Protein AF-A0A0R0M1F8-F1 (afdb_monomer_lite)

Sequence (93 aa):
MTKSLNISATSTMPVNHGVLFQLFCKEPLTISKRSKAIIPVNLFTEFPVDYCMIIVNLKHGLINMAGVIDADYRGELNVICYNITDTEISLKK

Structure (mmCIF, N/CA/C/O backbone):
data_AF-A0A0R0M1F8-F1
#
_entry.id   AF-A0A0R0M1F8-F1
#
loop_
_atom_site.group_PDB
_atom_site.id
_atom_site.type_symbol
_atom_site.label_atom_id
_atom_site.label_alt_id
_atom_site.label_comp_id
_atom_site.label_asym_id
_atom_site.label_entity_id
_atom_site.label_seq_id
_atom_site.pdbx_PDB_ins_code
_atom_site.Cartn_x
_atom_site.Cartn_y
_atom_site.Cartn_z
_atom_site.occupancy
_atom_site.B_iso_or_equiv
_atom_site.auth_seq_id
_atom_site.auth_comp_id
_atom_site.auth_asym_id
_atom_site.auth_atom_id
_atom_site.pdbx_PDB_model_num
ATOM 1 N N . MET A 1 1 ? -2.837 12.481 -27.837 1.00 34.06 1 MET A N 1
ATOM 2 C CA . MET A 1 1 ? -2.267 13.500 -26.927 1.00 34.06 1 MET A CA 1
ATOM 3 C C . MET A 1 1 ? -2.284 12.939 -25.513 1.00 34.06 1 MET A C 1
ATOM 5 O O . MET A 1 1 ? -3.256 13.123 -24.793 1.00 34.06 1 MET A O 1
ATOM 9 N N . THR A 1 2 ? -1.250 12.191 -25.134 1.00 29.52 2 THR A N 1
ATOM 10 C CA . THR A 1 2 ? -1.127 11.639 -23.779 1.00 29.52 2 THR A CA 1
ATOM 11 C C . THR A 1 2 ? -0.551 12.738 -22.901 1.00 29.52 2 THR A C 1
ATOM 13 O O . THR A 1 2 ? 0.629 13.058 -22.993 1.00 29.52 2 THR A O 1
ATOM 16 N N . LYS A 1 3 ? -1.406 13.404 -22.125 1.00 29.16 3 LYS A N 1
ATOM 17 C CA . LYS A 1 3 ? -0.969 14.420 -21.168 1.00 29.16 3 LYS A CA 1
ATOM 18 C C . LYS A 1 3 ? -0.361 13.665 -19.983 1.00 29.16 3 LYS A C 1
ATOM 20 O O . LYS A 1 3 ? -1.085 13.242 -19.088 1.00 29.16 3 LYS A O 1
ATOM 25 N N . SER A 1 4 ? 0.946 13.418 -20.029 1.00 30.41 4 SER A N 1
ATOM 26 C CA . SER A 1 4 ? 1.712 12.891 -18.900 1.00 30.41 4 SER A CA 1
ATOM 27 C C . SER A 1 4 ? 1.592 13.885 -17.747 1.00 30.41 4 SER A C 1
ATOM 29 O O . SER A 1 4 ? 2.147 14.985 -17.791 1.00 30.41 4 SER A O 1
ATOM 31 N N . LEU A 1 5 ? 0.774 13.546 -16.754 1.00 31.17 5 LEU A N 1
ATOM 32 C CA . LEU A 1 5 ? 0.644 14.338 -15.543 1.00 31.17 5 LEU A CA 1
ATOM 33 C C . LEU A 1 5 ? 1.895 14.073 -14.697 1.00 31.17 5 LEU A C 1
ATOM 35 O O . LEU A 1 5 ? 2.080 12.972 -14.186 1.00 31.17 5 LEU A O 1
ATOM 39 N N . ASN A 1 6 ? 2.766 15.076 -14.595 1.00 38.00 6 ASN A N 1
ATOM 40 C CA . ASN A 1 6 ? 3.963 15.039 -13.760 1.00 38.00 6 ASN A CA 1
ATOM 41 C C . ASN A 1 6 ? 3.555 14.983 -12.280 1.00 38.00 6 ASN A C 1
ATOM 43 O O . ASN A 1 6 ? 3.318 16.021 -11.662 1.00 38.00 6 ASN A O 1
ATOM 47 N N . ILE A 1 7 ? 3.472 13.784 -11.705 1.00 41.44 7 ILE A N 1
ATOM 48 C CA . ILE A 1 7 ? 3.556 13.604 -10.254 1.00 41.44 7 ILE A CA 1
ATOM 49 C C . ILE A 1 7 ? 5.032 13.369 -9.948 1.00 41.44 7 ILE A C 1
ATOM 51 O O . ILE A 1 7 ? 5.622 12.383 -10.384 1.00 41.44 7 ILE A O 1
ATOM 55 N N . SER A 1 8 ? 5.642 14.331 -9.254 1.00 44.44 8 SER A N 1
ATOM 56 C CA . SER A 1 8 ? 7.033 14.274 -8.819 1.00 44.44 8 SER A CA 1
ATOM 57 C C . SER A 1 8 ? 7.191 13.153 -7.799 1.00 44.44 8 SER A C 1
ATOM 59 O O . SER A 1 8 ? 6.912 13.319 -6.612 1.00 44.44 8 SER A O 1
ATOM 61 N N . ALA A 1 9 ? 7.626 11.997 -8.272 1.00 47.25 9 ALA A N 1
ATOM 62 C CA . ALA A 1 9 ? 8.136 10.954 -7.418 1.00 47.25 9 ALA A CA 1
ATOM 63 C C . ALA A 1 9 ? 9.542 11.402 -6.976 1.00 47.25 9 ALA A C 1
ATOM 65 O O . ALA A 1 9 ? 10.517 11.268 -7.714 1.00 47.25 9 ALA A O 1
ATOM 66 N N . THR A 1 10 ? 9.639 12.059 -5.819 1.00 48.03 10 THR A N 1
ATOM 67 C CA . THR A 1 10 ? 10.925 12.559 -5.318 1.00 48.03 10 THR A CA 1
ATOM 68 C C . THR A 1 10 ? 11.732 11.383 -4.788 1.00 48.03 10 THR A C 1
ATOM 70 O O . THR A 1 10 ? 11.354 10.787 -3.781 1.00 48.03 10 THR A O 1
ATOM 73 N N . SER A 1 11 ? 12.836 11.053 -5.464 1.00 51.53 11 SER A N 1
ATOM 74 C CA . SER A 1 11 ? 13.834 10.133 -4.917 1.00 51.53 11 SER A CA 1
ATOM 75 C C . SER A 1 11 ? 14.388 10.741 -3.636 1.00 51.53 11 SER A C 1
ATOM 77 O O . SER A 1 11 ? 14.988 11.817 -3.659 1.00 51.53 11 SER A O 1
ATOM 79 N N . THR A 1 12 ? 14.136 10.091 -2.505 1.00 54.09 12 THR A N 1
ATOM 80 C CA . THR A 1 12 ? 14.566 10.598 -1.200 1.00 54.09 12 THR A CA 1
ATOM 81 C C . THR A 1 12 ? 16.022 10.257 -0.889 1.00 54.09 12 THR A C 1
ATOM 83 O O . THR A 1 12 ? 16.612 10.933 -0.054 1.00 54.09 12 THR A O 1
ATOM 86 N N . MET A 1 13 ? 16.627 9.270 -1.570 1.00 49.47 13 MET A N 1
ATOM 87 C CA . MET A 1 13 ? 18.030 8.861 -1.396 1.00 49.47 13 MET A CA 1
ATOM 88 C C . MET A 1 13 ? 18.551 8.128 -2.651 1.00 49.47 13 MET A C 1
ATOM 90 O O . MET A 1 13 ? 17.896 7.182 -3.096 1.00 49.47 13 MET A O 1
ATOM 94 N N . PRO A 1 14 ? 19.745 8.447 -3.190 1.00 46.50 14 PRO A N 1
ATOM 95 C CA . PRO A 1 14 ? 20.450 7.535 -4.082 1.00 46.50 14 PRO A CA 1
ATOM 96 C C . PRO A 1 14 ? 21.057 6.417 -3.225 1.00 46.50 14 PRO A C 1
ATOM 98 O O . PRO A 1 14 ? 22.154 6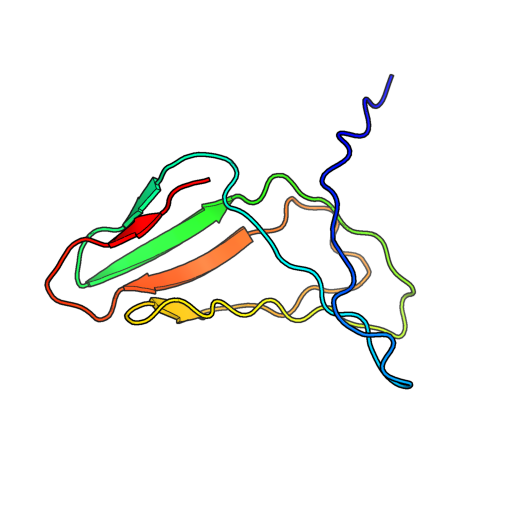.554 -2.688 1.00 46.50 14 PRO A O 1
ATOM 101 N N . VAL A 1 15 ? 20.328 5.319 -3.035 1.00 52.16 15 VAL A N 1
ATOM 102 C CA . VAL A 1 15 ? 20.916 4.091 -2.485 1.00 52.16 15 VAL A CA 1
ATOM 103 C C . VAL A 1 15 ? 21.384 3.222 -3.648 1.00 52.16 15 VAL A C 1
ATOM 105 O O . VAL A 1 15 ? 20.686 3.096 -4.648 1.00 52.16 15 VAL A O 1
ATOM 108 N N . ASN A 1 16 ? 22.558 2.600 -3.518 1.00 50.53 16 ASN A N 1
ATOM 109 C CA . ASN A 1 16 ? 23.211 1.809 -4.576 1.00 50.53 16 ASN A CA 1
ATOM 110 C C . ASN A 1 16 ? 22.374 0.628 -5.130 1.00 50.53 16 ASN A C 1
ATOM 112 O O . ASN A 1 16 ? 22.819 -0.041 -6.054 1.00 50.53 16 ASN A O 1
ATOM 116 N N . HIS A 1 17 ? 21.185 0.350 -4.578 1.00 59.56 17 HIS A N 1
ATOM 117 C CA . HIS A 1 17 ? 20.403 -0.860 -4.854 1.00 59.56 17 HIS A CA 1
ATOM 118 C C . HIS A 1 17 ? 18.880 -0.631 -4.977 1.00 59.56 17 HIS A C 1
ATOM 120 O O . HIS A 1 17 ? 18.125 -1.600 -4.979 1.00 59.56 17 HIS A O 1
ATOM 126 N N . GLY A 1 18 ? 18.395 0.616 -5.066 1.00 65.69 18 GLY A N 1
ATOM 127 C CA . GLY A 1 18 ? 16.958 0.883 -5.216 1.00 65.69 18 GLY A CA 1
ATOM 128 C C . GLY A 1 18 ? 16.587 2.365 -5.237 1.00 65.69 18 GLY A C 1
ATOM 129 O O . GLY A 1 18 ? 17.383 3.228 -4.879 1.00 65.69 18 GLY A O 1
ATOM 130 N N . VAL A 1 19 ? 15.355 2.662 -5.648 1.00 76.69 19 VAL A N 1
ATOM 131 C CA . VAL A 1 19 ? 14.782 4.014 -5.607 1.00 76.69 19 VAL A CA 1
ATOM 132 C C . VAL A 1 19 ? 13.492 3.958 -4.805 1.00 76.69 19 VAL A C 1
ATOM 134 O O . VAL A 1 19 ? 12.660 3.080 -5.028 1.00 76.69 19 VAL A O 1
ATOM 137 N N . LEU A 1 20 ? 13.329 4.887 -3.863 1.00 80.69 20 LEU A N 1
ATOM 138 C CA . LEU A 1 20 ? 12.075 5.056 -3.139 1.00 80.69 20 LEU A CA 1
ATOM 139 C C . LEU A 1 20 ? 11.310 6.244 -3.701 1.00 80.69 20 LEU A C 1
ATOM 141 O O . LEU A 1 20 ? 11.867 7.322 -3.904 1.00 80.69 20 LEU A O 1
ATOM 145 N N . PHE A 1 21 ? 10.013 6.040 -3.884 1.00 84.25 21 PHE A N 1
ATOM 146 C CA . PHE A 1 21 ? 9.086 7.063 -4.327 1.00 84.25 21 PHE A CA 1
ATOM 147 C C . PHE A 1 21 ? 8.015 7.267 -3.268 1.00 84.25 21 PHE A C 1
ATOM 149 O O . PHE A 1 21 ? 7.406 6.310 -2.789 1.00 84.25 21 PHE A O 1
ATOM 156 N N . GLN A 1 22 ? 7.764 8.524 -2.914 1.00 85.75 22 GLN A N 1
ATOM 157 C CA . GLN A 1 22 ? 6.622 8.862 -2.082 1.00 85.75 22 GLN A CA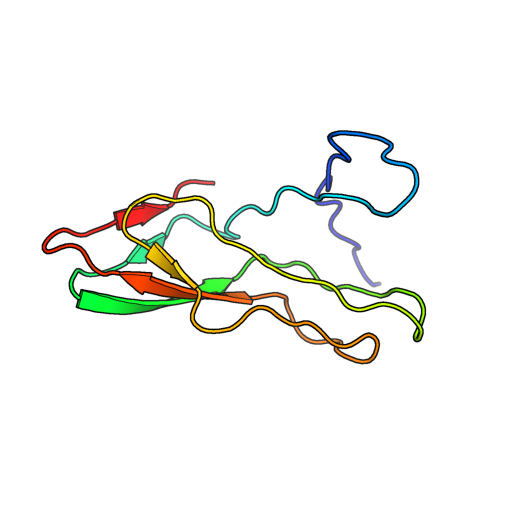 1
ATOM 158 C C . GLN A 1 22 ? 5.368 8.952 -2.953 1.00 85.75 22 GLN A C 1
ATOM 160 O O . GLN A 1 22 ? 5.334 9.692 -3.936 1.00 85.75 22 GLN A O 1
ATOM 165 N N . LEU A 1 23 ? 4.342 8.191 -2.581 1.00 86.62 23 LEU A N 1
ATOM 166 C CA . LEU A 1 23 ? 3.049 8.181 -3.253 1.00 86.62 23 LEU A CA 1
ATOM 167 C C . LEU A 1 23 ? 2.033 8.994 -2.448 1.00 86.62 23 LEU A C 1
ATOM 169 O O . LEU A 1 23 ? 2.033 8.964 -1.217 1.00 86.62 23 LEU A O 1
ATOM 173 N N . PHE A 1 24 ? 1.152 9.692 -3.158 1.00 86.12 24 PHE A N 1
ATOM 174 C CA . PHE A 1 24 ? 0.091 10.517 -2.582 1.00 86.12 24 PHE A CA 1
ATOM 175 C C . PHE A 1 24 ? -1.264 10.022 -3.076 1.00 86.12 24 PHE A C 1
ATOM 177 O O . PHE A 1 24 ? -1.385 9.575 -4.215 1.00 86.12 24 PHE A O 1
ATOM 184 N N . CYS A 1 25 ? -2.296 10.100 -2.236 1.00 87.94 25 CYS A N 1
ATOM 185 C CA . CYS A 1 25 ? -3.643 9.763 -2.682 1.00 87.94 25 CYS A CA 1
ATOM 186 C C . CYS A 1 25 ? -4.112 10.773 -3.739 1.00 87.94 25 CYS A C 1
ATOM 188 O O . CYS A 1 25 ? -3.861 11.977 -3.629 1.00 87.94 25 CYS A O 1
ATOM 190 N N . LYS A 1 26 ? -4.810 10.280 -4.765 1.00 88.38 26 LYS A N 1
ATOM 191 C CA . LYS A 1 26 ? -5.351 11.106 -5.854 1.00 88.38 26 LYS A CA 1
ATOM 192 C C . LYS A 1 26 ? -6.225 12.246 -5.325 1.00 88.38 26 LYS A C 1
ATOM 194 O O . LYS A 1 26 ? -6.121 13.388 -5.776 1.00 88.38 26 LYS A O 1
ATOM 199 N N . GLU A 1 27 ? -7.066 11.916 -4.354 1.00 86.50 27 GLU A N 1
ATOM 200 C CA . GLU A 1 27 ? -8.023 12.807 -3.713 1.00 86.50 27 GLU A CA 1
ATOM 201 C C . GLU A 1 27 ? -8.166 12.464 -2.222 1.00 86.50 27 GLU A C 1
ATOM 203 O O . GLU A 1 27 ? -7.779 11.364 -1.809 1.00 86.50 27 GLU A O 1
ATOM 208 N N . PRO A 1 28 ? -8.667 13.397 -1.389 1.00 90.12 28 PRO A N 1
ATOM 209 C CA . PRO A 1 28 ? -8.973 13.102 0.004 1.00 90.12 28 PRO A CA 1
ATOM 210 C C . PRO A 1 28 ? -9.943 11.921 0.116 1.00 90.12 28 PRO A C 1
ATOM 212 O O . PRO A 1 28 ? -10.956 11.878 -0.576 1.00 90.12 28 PRO A O 1
ATOM 215 N N . LEU A 1 29 ? -9.646 10.984 1.013 1.00 92.06 29 LEU A N 1
ATOM 216 C CA . LEU A 1 29 ? -10.430 9.763 1.198 1.00 92.06 29 LEU A CA 1
ATOM 217 C C . LEU A 1 29 ? -10.562 9.452 2.686 1.00 92.06 29 LEU A C 1
ATOM 219 O O . LEU A 1 29 ? -9.573 9.501 3.415 1.00 92.06 29 LEU A O 1
ATOM 223 N N . THR A 1 30 ? -11.756 9.074 3.133 1.00 95.25 30 THR A N 1
ATOM 224 C CA . THR A 1 30 ? -11.970 8.553 4.488 1.00 95.25 30 THR A CA 1
ATOM 225 C C . THR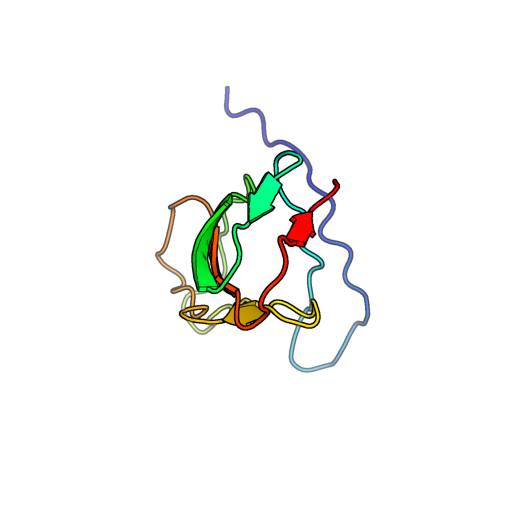 A 1 30 ? -12.184 7.049 4.424 1.00 95.25 30 THR A C 1
ATOM 227 O O . THR A 1 30 ? -13.046 6.566 3.696 1.00 95.25 30 THR A O 1
ATOM 230 N N . ILE A 1 31 ? -11.389 6.312 5.194 1.00 96.25 31 ILE A N 1
ATOM 231 C CA . ILE A 1 31 ? -11.467 4.859 5.313 1.00 96.25 31 ILE A CA 1
ATOM 232 C C . ILE A 1 31 ? -12.212 4.529 6.602 1.00 96.25 31 ILE A C 1
ATOM 234 O O . ILE A 1 31 ? -11.747 4.865 7.697 1.00 96.25 31 ILE A O 1
ATOM 238 N N . SER A 1 32 ? -13.349 3.848 6.484 1.00 97.88 32 SER A N 1
ATOM 239 C CA . SER A 1 32 ? -14.146 3.435 7.638 1.00 97.88 32 SER A CA 1
ATOM 240 C C . SER A 1 32 ? -13.367 2.490 8.558 1.00 97.88 32 SER A C 1
ATOM 242 O O . SER A 1 32 ? -12.474 1.753 8.124 1.00 97.88 32 SER A O 1
ATOM 244 N N . LYS A 1 33 ? -13.710 2.491 9.847 1.00 97.69 33 LYS A N 1
ATOM 245 C CA . LYS A 1 33 ? -13.154 1.546 10.827 1.00 97.69 33 LYS A CA 1
ATOM 246 C C . LYS A 1 33 ? -13.368 0.094 10.394 1.00 97.69 33 LYS A C 1
ATOM 248 O O . LYS A 1 33 ? -14.405 -0.216 9.808 1.00 97.69 33 LYS A O 1
ATOM 253 N N . ARG A 1 34 ? -12.418 -0.793 10.707 1.00 97.31 34 ARG A N 1
ATOM 254 C CA . ARG A 1 34 ? -12.524 -2.245 10.440 1.00 97.31 34 ARG A CA 1
ATOM 255 C C . ARG A 1 34 ? -12.921 -2.589 8.992 1.00 97.31 34 ARG A C 1
ATOM 257 O O . ARG A 1 34 ? -13.714 -3.498 8.762 1.00 97.31 34 ARG A O 1
ATOM 264 N N . SER A 1 35 ? -12.408 -1.849 8.008 1.00 97.69 35 SER A N 1
ATOM 265 C CA . SER A 1 35 ? -12.806 -1.999 6.602 1.00 97.69 35 SER A CA 1
ATOM 266 C C . SER A 1 35 ? -11.614 -2.062 5.648 1.00 97.69 35 SER A C 1
ATOM 268 O O . SER A 1 35 ? -10.514 -1.607 5.967 1.00 97.69 35 SER A O 1
ATOM 270 N N . LYS A 1 36 ? -11.840 -2.652 4.469 1.00 97.06 36 LYS A N 1
ATOM 271 C CA . LYS A 1 36 ? -10.883 -2.647 3.356 1.00 97.06 36 LYS A CA 1
ATOM 272 C C . LYS A 1 36 ? -11.071 -1.376 2.535 1.00 97.06 36 LYS A C 1
ATOM 274 O O . LYS A 1 36 ? -12.204 -0.965 2.298 1.00 97.06 36 LYS A O 1
ATOM 279 N N . ALA A 1 37 ? -9.974 -0.820 2.045 1.00 94.75 37 ALA A N 1
ATOM 280 C CA . ALA A 1 37 ? -9.981 0.291 1.109 1.00 94.75 37 ALA A CA 1
ATOM 281 C C . ALA A 1 37 ? -8.972 0.061 -0.016 1.00 94.75 37 ALA A C 1
ATOM 283 O O . ALA A 1 37 ? -7.910 -0.533 0.184 1.00 94.75 37 ALA A O 1
ATOM 284 N N . ILE A 1 38 ? -9.326 0.570 -1.192 1.00 94.62 38 ILE A N 1
ATOM 285 C CA . ILE A 1 38 ? -8.446 0.691 -2.349 1.00 94.62 38 ILE A CA 1
ATOM 286 C C . ILE A 1 38 ? -8.222 2.187 -2.537 1.00 94.62 38 ILE A C 1
ATOM 288 O O . ILE A 1 38 ? -9.177 2.931 -2.754 1.00 94.62 38 ILE A O 1
ATOM 292 N N . ILE A 1 39 ? -6.979 2.629 -2.380 1.00 93.31 39 ILE A N 1
ATOM 293 C CA . ILE A 1 39 ? -6.611 4.041 -2.459 1.00 93.31 39 ILE A CA 1
ATOM 294 C C . ILE A 1 39 ? -5.990 4.292 -3.841 1.00 93.31 39 ILE A C 1
ATOM 296 O O . ILE A 1 39 ? -4.870 3.821 -4.076 1.00 93.31 39 ILE A O 1
ATOM 300 N N . PRO A 1 40 ? -6.670 5.030 -4.738 1.00 91.94 40 PRO A N 1
ATOM 301 C CA . PRO A 1 40 ? -6.124 5.372 -6.045 1.00 91.94 40 PRO A CA 1
ATOM 302 C C . PRO A 1 40 ? -5.022 6.430 -5.927 1.00 91.94 40 PRO A C 1
ATOM 304 O O . PRO A 1 40 ? -5.146 7.408 -5.177 1.00 91.94 40 PRO A O 1
ATOM 307 N N . VAL A 1 41 ? -3.940 6.241 -6.685 1.00 91.19 41 VAL A N 1
ATOM 308 C CA . VAL A 1 41 ? -2.753 7.121 -6.689 1.00 91.19 41 VAL A CA 1
ATOM 309 C C . VAL A 1 41 ? -2.675 7.958 -7.974 1.00 91.19 41 VAL A C 1
ATOM 311 O O . VAL A 1 41 ? -1.967 8.962 -8.020 1.00 91.19 41 VAL A O 1
ATOM 314 N N . ASN A 1 42 ? -3.427 7.594 -9.020 1.00 90.62 42 ASN A N 1
ATOM 315 C CA . ASN A 1 42 ? -3.371 8.198 -10.354 1.00 90.62 42 ASN A CA 1
ATOM 316 C C . ASN A 1 42 ? -1.958 8.186 -10.966 1.00 90.62 42 ASN A C 1
ATOM 318 O O . ASN A 1 42 ? -1.553 9.135 -11.641 1.00 90.62 42 ASN A O 1
ATOM 322 N N . LEU A 1 43 ? -1.211 7.109 -10.704 1.00 90.94 43 LEU A N 1
ATOM 323 C CA . LEU A 1 43 ? 0.128 6.865 -11.230 1.00 90.94 43 LEU A CA 1
ATOM 324 C C . LEU A 1 43 ? 0.135 5.554 -12.016 1.00 90.94 43 LEU A C 1
ATOM 326 O O . LEU A 1 43 ? -0.447 4.564 -11.583 1.00 90.94 43 LEU A O 1
ATOM 330 N N . PHE A 1 44 ? 0.822 5.563 -13.151 1.00 93.12 44 PHE A N 1
ATOM 331 C CA . PHE A 1 44 ? 1.076 4.400 -13.993 1.00 93.12 44 PHE A CA 1
ATOM 332 C C . PHE A 1 44 ? 2.586 4.237 -14.097 1.00 93.12 44 PHE A C 1
ATOM 334 O O . PHE A 1 44 ? 3.308 5.237 -14.129 1.00 93.12 44 PHE A O 1
ATOM 341 N N . THR A 1 45 ? 3.063 3.000 -14.135 1.00 91.12 45 THR A N 1
ATOM 342 C CA . THR A 1 45 ? 4.496 2.709 -14.086 1.00 91.12 45 THR A CA 1
ATOM 343 C C . THR A 1 45 ? 4.949 1.864 -15.256 1.00 91.12 45 THR A C 1
ATOM 345 O O . THR A 1 45 ? 4.234 0.986 -15.731 1.00 91.12 45 THR A O 1
ATOM 348 N N . GLU A 1 46 ? 6.181 2.118 -15.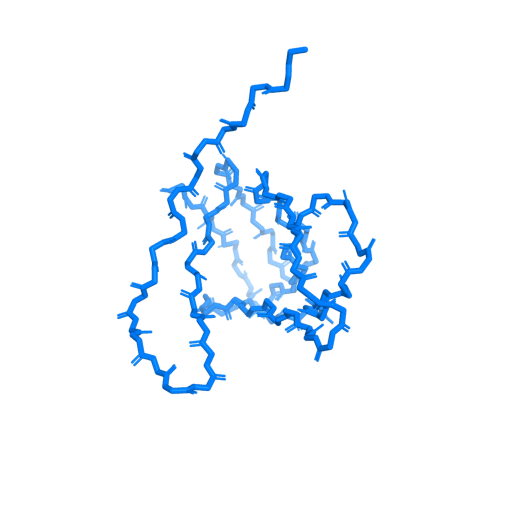669 1.00 92.94 46 GLU A N 1
ATOM 349 C CA . GLU A 1 46 ? 6.945 1.298 -16.591 1.00 92.94 46 GLU A CA 1
ATOM 350 C C . GLU A 1 46 ? 8.378 1.242 -16.059 1.00 92.94 46 GLU A C 1
ATOM 352 O O . GLU A 1 46 ? 8.951 2.270 -15.694 1.00 92.94 46 GLU A O 1
ATOM 357 N N . PHE A 1 47 ? 8.928 0.037 -15.948 1.00 89.38 47 PHE A N 1
ATOM 358 C CA . PHE A 1 47 ? 10.275 -0.217 -15.443 1.00 89.38 47 PHE A CA 1
ATOM 359 C C . PHE A 1 47 ? 10.827 -1.511 -16.069 1.00 89.38 47 PHE A C 1
ATOM 361 O O . PHE A 1 47 ? 10.050 -2.266 -16.662 1.00 89.38 47 PHE A O 1
ATOM 368 N N . PRO A 1 48 ? 12.152 -1.763 -16.011 1.00 91.56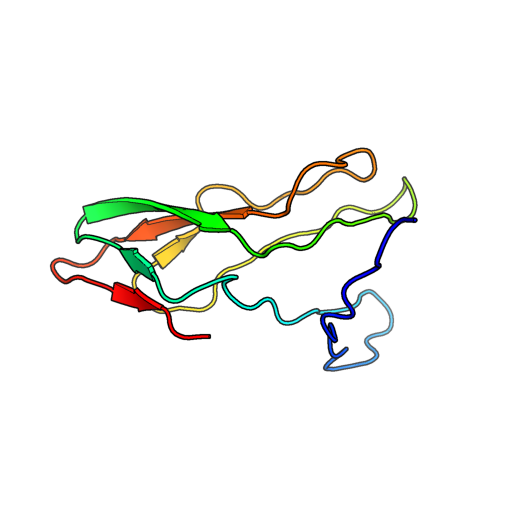 48 PRO A N 1
ATOM 369 C CA . PRO A 1 48 ? 12.741 -2.926 -16.671 1.00 91.56 48 PRO A CA 1
ATOM 370 C C . PRO A 1 48 ? 12.208 -4.245 -16.097 1.00 91.56 48 PRO A C 1
ATOM 372 O O . PRO A 1 48 ? 11.933 -4.340 -14.902 1.00 91.56 48 PRO A O 1
ATOM 375 N N . VAL A 1 49 ? 12.105 -5.266 -16.951 1.00 93.31 49 VAL A N 1
ATOM 376 C CA . VAL A 1 49 ? 11.460 -6.558 -16.641 1.00 93.31 49 VAL A CA 1
ATOM 377 C C . VAL A 1 49 ? 12.129 -7.362 -15.525 1.00 93.31 49 VAL A C 1
ATOM 379 O O . VAL A 1 49 ? 11.484 -8.210 -14.921 1.00 93.31 49 VAL A O 1
ATOM 382 N N . ASP A 1 50 ? 13.390 -7.062 -15.215 1.00 92.44 50 ASP A N 1
ATOM 383 C CA . ASP A 1 50 ? 14.161 -7.743 -14.169 1.00 92.44 50 ASP A CA 1
ATOM 384 C C . ASP A 1 50 ? 13.897 -7.186 -12.757 1.00 92.44 50 ASP A C 1
ATOM 386 O O . ASP A 1 50 ? 14.513 -7.624 -11.784 1.00 92.44 50 ASP A O 1
ATOM 390 N N . TYR A 1 51 ? 12.996 -6.207 -12.627 1.00 90.00 51 TYR A N 1
ATOM 391 C CA . TYR A 1 51 ? 12.639 -5.587 -11.353 1.00 90.00 51 TYR A CA 1
ATOM 392 C C . TYR A 1 51 ? 11.171 -5.832 -11.005 1.00 90.00 51 TYR A C 1
ATOM 394 O O . TYR A 1 51 ? 10.343 -6.129 -11.860 1.00 90.00 51 TYR A O 1
ATOM 402 N N . CYS A 1 52 ? 10.843 -5.654 -9.727 1.00 90.75 52 CYS A N 1
ATOM 403 C CA . CYS A 1 52 ? 9.476 -5.481 -9.248 1.00 90.75 52 CYS A CA 1
ATOM 404 C C . CYS A 1 52 ? 9.409 -4.209 -8.403 1.00 90.75 52 CYS A C 1
ATOM 406 O O . CYS A 1 52 ? 10.409 -3.789 -7.810 1.00 90.75 52 CYS A O 1
ATOM 408 N N . MET A 1 53 ? 8.231 -3.596 -8.335 1.00 92.06 53 MET A N 1
ATOM 409 C CA . MET A 1 53 ? 7.985 -2.523 -7.376 1.00 92.06 53 MET A CA 1
ATOM 410 C C . MET A 1 53 ? 7.200 -3.063 -6.187 1.00 92.06 53 MET A C 1
ATOM 412 O O . MET A 1 53 ? 6.311 -3.899 -6.337 1.00 92.06 53 MET A O 1
ATOM 416 N N . ILE A 1 54 ? 7.516 -2.547 -5.001 1.00 92.62 54 ILE A N 1
ATOM 417 C CA . ILE A 1 54 ? 6.791 -2.856 -3.772 1.00 92.62 54 ILE A CA 1
ATOM 418 C C . ILE A 1 54 ? 6.188 -1.563 -3.228 1.00 92.62 54 ILE A C 1
ATOM 420 O O . ILE A 1 54 ? 6.901 -0.604 -2.932 1.00 92.62 54 ILE A O 1
ATOM 424 N N . ILE A 1 55 ? 4.868 -1.546 -3.080 1.00 92.00 55 ILE A N 1
ATOM 425 C CA . ILE A 1 55 ? 4.112 -0.464 -2.458 1.00 92.00 55 ILE A CA 1
ATOM 426 C C . ILE A 1 55 ? 3.905 -0.790 -0.981 1.00 92.00 55 ILE A C 1
ATOM 428 O O . ILE A 1 55 ? 3.373 -1.842 -0.624 1.00 92.00 55 ILE A O 1
ATOM 432 N N . VAL A 1 56 ? 4.273 0.158 -0.120 1.00 90.25 56 VAL A N 1
ATOM 433 C CA . VAL A 1 56 ? 4.036 0.083 1.322 1.00 90.25 56 VAL A CA 1
ATOM 434 C C . VAL A 1 56 ? 3.331 1.343 1.812 1.00 90.25 56 VAL A C 1
ATOM 436 O O . VAL A 1 56 ? 3.764 2.460 1.541 1.00 90.25 56 VAL A O 1
ATOM 439 N N . ASN A 1 57 ? 2.240 1.183 2.562 1.00 89.81 57 ASN A N 1
ATOM 440 C CA . ASN A 1 57 ? 1.711 2.263 3.388 1.00 89.81 57 ASN A CA 1
ATOM 441 C C . ASN A 1 57 ? 2.536 2.402 4.684 1.00 89.81 57 ASN A C 1
ATOM 443 O O . ASN A 1 57 ? 2.945 1.400 5.269 1.00 89.81 57 ASN A O 1
ATOM 447 N N . LEU A 1 58 ? 2.736 3.642 5.139 1.00 86.56 58 LEU A N 1
ATOM 448 C CA . LEU A 1 58 ? 3.412 3.973 6.403 1.00 86.56 58 LEU A CA 1
ATOM 449 C C . LEU A 1 58 ? 2.448 4.564 7.445 1.00 86.56 58 LEU A C 1
ATOM 451 O O . LEU A 1 58 ? 2.877 5.122 8.456 1.00 86.56 58 LEU A O 1
ATOM 455 N N . LYS A 1 59 ? 1.136 4.513 7.190 1.00 88.94 59 LYS A N 1
ATOM 456 C CA . LYS A 1 59 ? 0.150 5.185 8.034 1.00 88.94 59 LYS A CA 1
ATOM 457 C C . LYS A 1 59 ? -0.299 4.252 9.151 1.00 88.94 59 LYS A C 1
ATOM 459 O O . LYS A 1 59 ? -0.866 3.193 8.901 1.00 88.94 59 LYS A O 1
ATOM 464 N N . HIS A 1 60 ? -0.094 4.682 10.395 1.00 93.00 60 HIS A N 1
ATOM 465 C CA . HIS A 1 60 ? -0.542 3.927 11.562 1.00 93.00 60 HIS A CA 1
ATOM 466 C C . HIS A 1 60 ? -2.034 3.579 11.448 1.00 93.00 60 HIS A C 1
ATOM 468 O O . HIS A 1 60 ? -2.869 4.443 11.179 1.00 93.00 60 HIS A O 1
ATOM 474 N N . GLY A 1 61 ? -2.369 2.316 11.714 1.00 94.00 61 GLY A N 1
ATOM 475 C CA . GLY A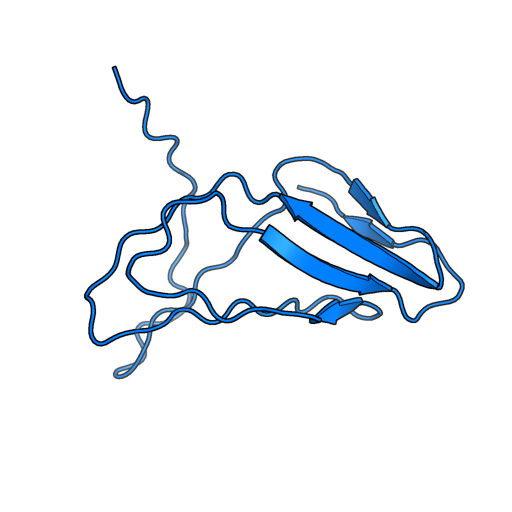 1 61 ? -3.745 1.817 11.697 1.00 94.00 61 GLY A CA 1
ATOM 476 C C . GLY A 1 61 ? -4.184 1.230 10.356 1.00 94.00 61 GLY A C 1
ATOM 477 O O . GLY A 1 61 ? -5.249 0.621 10.301 1.00 94.00 61 GLY A O 1
ATOM 478 N N . LEU A 1 62 ? -3.367 1.345 9.305 1.00 96.00 62 LEU A N 1
ATOM 479 C CA . LEU A 1 62 ? -3.592 0.682 8.023 1.00 96.00 62 LEU A CA 1
ATOM 480 C C . LEU A 1 62 ? -2.587 -0.458 7.821 1.00 96.00 62 LEU A C 1
ATOM 482 O O . LEU A 1 62 ? -1.378 -0.269 7.927 1.00 96.00 62 LEU A O 1
ATOM 486 N N . ILE A 1 63 ? -3.080 -1.642 7.468 1.00 96.12 63 ILE A N 1
ATOM 487 C CA . ILE A 1 63 ? -2.246 -2.792 7.091 1.00 96.12 63 ILE A CA 1
ATOM 488 C C . ILE A 1 63 ? -2.333 -2.991 5.580 1.00 96.12 63 ILE A C 1
ATOM 490 O O . ILE A 1 63 ? -3.434 -3.040 5.036 1.00 96.12 63 ILE A O 1
ATOM 494 N N . ASN A 1 64 ? -1.187 -3.119 4.902 1.00 94.69 64 ASN A N 1
ATOM 495 C CA . ASN A 1 64 ? -1.153 -3.458 3.476 1.00 94.69 64 ASN A CA 1
ATOM 496 C C . ASN A 1 64 ? -1.698 -4.871 3.264 1.00 94.69 64 ASN A C 1
ATOM 498 O O . ASN A 1 64 ? -1.274 -5.808 3.936 1.00 94.69 64 ASN A O 1
ATOM 502 N N . MET A 1 65 ? -2.614 -5.022 2.314 1.00 94.50 65 MET A N 1
ATOM 503 C CA . MET A 1 65 ? -3.130 -6.330 1.909 1.00 94.50 65 MET A CA 1
ATOM 504 C C . MET A 1 65 ? -2.388 -6.892 0.697 1.00 94.50 65 MET A C 1
ATOM 506 O O . MET A 1 65 ? -2.184 -8.096 0.607 1.00 94.50 65 MET A O 1
ATOM 510 N N . ALA A 1 66 ? -2.004 -6.018 -0.232 1.00 92.31 66 ALA A N 1
ATOM 511 C CA . ALA A 1 66 ? -1.243 -6.341 -1.431 1.00 92.31 66 ALA A CA 1
ATOM 512 C C . ALA A 1 66 ? -0.349 -5.149 -1.791 1.00 92.31 66 ALA A C 1
ATOM 514 O O . ALA A 1 66 ? -0.666 -4.011 -1.434 1.00 92.31 66 ALA A O 1
ATOM 515 N N . GLY A 1 67 ? 0.759 -5.408 -2.487 1.00 92.50 67 GLY A N 1
ATOM 516 C CA . GLY A 1 67 ? 1.699 -4.344 -2.842 1.00 92.50 67 GLY A CA 1
ATOM 517 C C . GLY A 1 67 ? 2.811 -4.715 -3.817 1.00 92.50 67 GLY A C 1
ATOM 518 O O . GLY A 1 67 ? 3.665 -3.872 -4.046 1.00 92.50 67 GLY A O 1
ATOM 519 N N . VAL A 1 68 ? 2.836 -5.924 -4.383 1.00 95.00 68 VAL A N 1
ATOM 520 C CA . VAL A 1 68 ? 3.808 -6.281 -5.429 1.00 95.00 68 VAL A CA 1
ATOM 521 C C . VAL A 1 68 ? 3.237 -5.860 -6.778 1.00 95.00 68 VAL A C 1
ATOM 523 O O . VAL A 1 68 ? 2.084 -6.173 -7.072 1.00 95.00 68 VAL A O 1
ATOM 526 N N . ILE A 1 69 ? 4.026 -5.128 -7.560 1.00 95.00 69 ILE A N 1
ATOM 527 C CA . ILE A 1 69 ? 3.675 -4.672 -8.904 1.00 95.00 69 ILE A CA 1
ATOM 528 C C . ILE A 1 69 ? 4.655 -5.300 -9.891 1.00 95.00 69 ILE A C 1
ATOM 530 O O . ILE A 1 69 ? 5.870 -5.107 -9.773 1.00 95.00 69 ILE A O 1
ATOM 534 N N . ASP A 1 70 ? 4.106 -6.023 -10.862 1.00 94.38 70 ASP A N 1
ATOM 535 C CA . ASP A 1 70 ? 4.859 -6.667 -11.935 1.00 94.38 70 ASP A CA 1
ATOM 536 C C . ASP A 1 70 ? 5.288 -5.654 -13.006 1.00 94.38 70 ASP A C 1
ATOM 538 O O . ASP A 1 70 ? 4.625 -4.637 -13.234 1.00 94.38 70 ASP A O 1
ATOM 542 N N . ALA A 1 71 ? 6.401 -5.928 -13.689 1.00 94.25 71 ALA A N 1
ATOM 543 C CA . ALA A 1 71 ? 6.965 -5.032 -14.703 1.00 94.25 71 ALA A CA 1
ATOM 544 C C . ALA A 1 71 ? 6.081 -4.849 -15.946 1.00 94.25 71 ALA A C 1
ATOM 546 O O . ALA A 1 71 ? 6.226 -3.859 -16.671 1.00 94.25 71 ALA A O 1
ATOM 547 N N . ASP A 1 72 ? 5.151 -5.767 -16.201 1.00 93.88 72 ASP A N 1
ATOM 548 C CA . ASP A 1 72 ? 4.164 -5.701 -17.281 1.00 93.88 72 ASP A CA 1
ATOM 549 C C . ASP A 1 72 ? 2.801 -5.147 -16.823 1.00 93.88 72 ASP A C 1
ATOM 551 O O . ASP A 1 72 ? 1.912 -4.929 -17.651 1.00 93.88 72 ASP A O 1
ATOM 555 N N . TYR A 1 73 ? 2.639 -4.812 -15.537 1.00 94.88 73 TYR A N 1
ATOM 556 C CA . TYR A 1 73 ? 1.439 -4.141 -15.055 1.00 94.88 73 TYR A CA 1
ATOM 557 C C . TYR A 1 73 ? 1.340 -2.733 -15.661 1.00 94.88 73 TYR A C 1
ATOM 559 O O . TYR A 1 73 ? 2.252 -1.911 -15.550 1.00 94.88 73 TYR A O 1
ATOM 567 N N . ARG A 1 74 ? 0.220 -2.443 -16.332 1.00 94.44 74 ARG A N 1
ATOM 568 C CA . ARG A 1 74 ? -0.074 -1.132 -16.956 1.00 94.44 74 ARG A CA 1
ATOM 569 C C . ARG A 1 74 ? -1.343 -0.474 -16.414 1.00 94.44 74 ARG A C 1
ATOM 571 O O . ARG A 1 74 ? -1.816 0.513 -16.972 1.00 94.44 74 ARG A O 1
ATOM 578 N N . GLY A 1 75 ? -1.905 -1.027 -15.341 1.00 94.06 75 GLY A N 1
ATOM 579 C CA . GLY A 1 75 ? -3.022 -0.417 -14.629 1.00 94.06 75 GLY A CA 1
ATOM 580 C C . GLY A 1 75 ? -2.586 0.764 -13.761 1.00 94.06 75 GLY A C 1
ATOM 581 O O . GLY A 1 75 ? -1.398 1.026 -13.571 1.00 94.06 75 GLY A O 1
ATOM 582 N N . GLU A 1 76 ? -3.570 1.476 -13.217 1.00 93.44 76 GLU A N 1
ATOM 583 C CA . GLU A 1 76 ? -3.326 2.500 -12.201 1.00 93.44 76 GLU A CA 1
ATOM 584 C C . GLU A 1 76 ? -2.805 1.838 -10.918 1.00 93.44 76 GLU A C 1
ATOM 586 O O . GLU A 1 76 ? -3.374 0.853 -10.438 1.00 93.44 76 GLU A O 1
ATOM 591 N N . LEU A 1 77 ? -1.744 2.392 -10.330 1.00 93.69 77 LEU A N 1
ATOM 592 C CA . LEU A 1 77 ? -1.268 1.961 -9.024 1.00 93.69 77 LEU A CA 1
ATOM 593 C C . LEU A 1 77 ? -2.309 2.260 -7.947 1.00 93.69 77 LEU A C 1
ATOM 595 O O . LEU A 1 77 ? -2.808 3.380 -7.814 1.00 93.69 77 LEU A O 1
ATOM 599 N N . ASN A 1 78 ? -2.575 1.248 -7.130 1.00 93.06 78 ASN A N 1
ATOM 600 C CA . ASN A 1 78 ? -3.516 1.319 -6.029 1.00 93.06 78 ASN A CA 1
ATOM 601 C C . ASN A 1 78 ? -2.859 0.803 -4.749 1.00 93.06 78 ASN A C 1
ATOM 603 O O . ASN A 1 78 ? -2.202 -0.239 -4.758 1.00 93.06 78 ASN A O 1
ATOM 607 N N . VAL A 1 79 ? -3.075 1.501 -3.634 1.00 94.19 79 VAL A N 1
ATOM 608 C CA . VAL A 1 79 ? -2.693 0.996 -2.309 1.00 94.19 79 VAL A CA 1
ATOM 609 C C . VAL A 1 79 ? -3.889 0.256 -1.729 1.00 94.19 79 VAL A C 1
ATOM 611 O O . VAL A 1 79 ? -4.926 0.861 -1.458 1.00 94.19 79 VAL A O 1
ATOM 614 N N . ILE A 1 80 ? -3.757 -1.056 -1.547 1.00 95.00 80 ILE A N 1
ATOM 615 C CA . ILE A 1 80 ? -4.818 -1.889 -0.979 1.00 95.00 80 ILE A CA 1
ATOM 616 C C . ILE A 1 80 ? -4.507 -2.111 0.494 1.00 95.00 80 ILE A C 1
ATOM 618 O O . ILE A 1 80 ? -3.505 -2.742 0.841 1.00 95.00 80 ILE A O 1
ATOM 622 N N . CYS A 1 81 ? -5.372 -1.607 1.368 1.00 96.12 81 CYS A N 1
ATOM 623 C CA . CYS A 1 81 ? -5.151 -1.668 2.806 1.00 96.12 81 CYS A CA 1
ATOM 624 C C . CYS A 1 81 ? -6.413 -2.020 3.592 1.00 96.12 81 CYS A C 1
ATOM 626 O O . CYS A 1 81 ? -7.537 -1.838 3.126 1.00 96.12 81 CYS A O 1
ATOM 628 N N . TYR A 1 82 ? -6.211 -2.478 4.823 1.00 97.25 82 TYR A N 1
ATOM 629 C CA . TYR A 1 82 ? -7.264 -2.698 5.804 1.00 97.25 82 TYR A CA 1
ATOM 630 C C . TYR A 1 82 ? -7.062 -1.790 7.015 1.00 97.25 82 TYR A C 1
ATOM 632 O O . TYR A 1 82 ? -5.968 -1.742 7.581 1.00 97.25 82 TYR A O 1
ATOM 640 N N . ASN A 1 83 ? -8.121 -1.094 7.424 1.00 97.69 83 ASN A N 1
ATOM 641 C CA . ASN A 1 83 ? -8.131 -0.306 8.646 1.00 97.69 83 ASN A CA 1
ATOM 642 C C . ASN A 1 83 ? -8.371 -1.209 9.859 1.00 97.69 83 ASN A C 1
ATOM 644 O O . ASN A 1 83 ? -9.463 -1.747 10.040 1.00 97.69 83 ASN A O 1
ATOM 648 N N . ILE A 1 84 ? -7.353 -1.357 10.703 1.00 97.75 84 ILE A N 1
ATOM 649 C CA . ILE A 1 84 ? -7.421 -2.167 11.924 1.00 97.75 84 ILE A CA 1
ATOM 650 C C . ILE A 1 84 ? -7.939 -1.404 13.145 1.00 97.75 84 ILE A C 1
ATOM 652 O O . ILE A 1 84 ? -8.111 -2.021 14.194 1.00 97.75 84 ILE A O 1
ATOM 656 N N . THR A 1 85 ? -8.172 -0.096 13.053 1.00 97.69 85 THR A N 1
ATOM 657 C CA . THR A 1 85 ? -8.655 0.699 14.186 1.00 97.69 85 THR A CA 1
ATOM 658 C C . THR A 1 85 ? -10.180 0.656 14.292 1.00 97.69 85 THR A C 1
ATOM 660 O O . THR A 1 85 ? -10.892 0.278 13.357 1.00 97.69 85 THR A O 1
ATOM 663 N N . ASP A 1 86 ? -10.687 1.074 15.453 1.00 97.81 86 ASP A N 1
ATOM 664 C CA . ASP A 1 86 ? -12.118 1.285 15.712 1.00 97.81 86 ASP A CA 1
ATOM 665 C C . ASP A 1 86 ? -12.580 2.713 15.378 1.00 97.81 86 ASP A C 1
ATOM 667 O O . ASP A 1 86 ? -13.679 3.131 15.749 1.00 97.81 86 ASP A O 1
ATOM 671 N N . THR A 1 87 ? -11.751 3.460 14.648 1.00 97.38 87 THR A N 1
ATOM 672 C CA . THR A 1 87 ? -11.999 4.838 14.217 1.00 97.38 87 THR A CA 1
ATOM 673 C C . THR A 1 87 ? -11.817 4.974 12.710 1.00 97.38 87 THR A C 1
ATOM 675 O O . THR A 1 87 ? -11.166 4.158 12.058 1.00 97.38 87 THR A O 1
ATOM 678 N N . GLU A 1 88 ? -12.419 6.004 12.126 1.00 97.44 88 GLU A N 1
ATOM 679 C CA . GLU A 1 88 ? -12.186 6.321 10.719 1.00 97.44 88 GLU A CA 1
ATOM 680 C C . GLU A 1 88 ? -10.807 6.957 10.527 1.00 97.44 88 GLU A C 1
ATOM 682 O O . GLU A 1 88 ? -10.312 7.687 11.390 1.00 97.44 88 GLU A O 1
ATOM 687 N N . ILE A 1 89 ? -10.186 6.689 9.379 1.00 96.00 89 ILE A N 1
ATOM 688 C CA . ILE A 1 89 ? -8.893 7.264 9.006 1.00 96.00 89 ILE A CA 1
ATOM 689 C C . ILE A 1 89 ? -9.084 8.144 7.775 1.00 96.00 89 ILE A C 1
ATOM 691 O O . ILE A 1 89 ? -9.387 7.649 6.693 1.00 96.00 89 ILE A O 1
ATOM 695 N N . SER A 1 90 ? -8.839 9.446 7.919 1.00 93.94 90 SER A N 1
ATOM 696 C CA . SER A 1 90 ? -8.871 10.393 6.799 1.00 93.94 90 SER A CA 1
ATOM 697 C C . SER A 1 90 ? -7.487 10.560 6.172 1.00 93.94 90 SER A C 1
ATOM 699 O O . SER A 1 90 ? -6.502 10.876 6.851 1.00 93.94 90 SER A O 1
ATOM 701 N N . LEU A 1 91 ? -7.400 10.347 4.864 1.00 90.19 91 LEU A N 1
ATOM 702 C CA . LEU A 1 91 ? -6.257 10.638 4.006 1.00 90.19 91 LEU A CA 1
ATOM 703 C C . LEU A 1 91 ? -6.441 12.024 3.382 1.00 90.19 91 LEU A C 1
ATOM 705 O O . LEU A 1 91 ? -7.522 12.356 2.899 1.00 90.19 91 LEU A O 1
ATOM 709 N N . LYS A 1 92 ? -5.381 12.832 3.410 1.00 83.69 92 LYS A N 1
ATOM 710 C CA . LYS A 1 92 ? -5.314 14.145 2.761 1.00 83.69 92 LYS A CA 1
ATOM 711 C C . LYS A 1 92 ? -4.259 14.075 1.658 1.00 83.69 92 LYS A C 1
ATOM 713 O O . LYS A 1 92 ? -3.337 13.267 1.776 1.00 83.69 92 LYS A O 1
ATOM 718 N N . LYS A 1 93 ? -4.430 14.901 0.626 1.00 68.62 93 LYS A N 1
ATOM 719 C CA . LYS A 1 93 ? -3.456 15.068 -0.455 1.00 68.62 93 LYS A CA 1
ATOM 720 C C . LYS A 1 93 ? -2.170 15.710 0.057 1.00 68.62 93 LYS A C 1
ATOM 722 O O . LYS A 1 93 ? -2.288 16.600 0.931 1.00 68.62 93 LYS A O 1
#

Organism: NCBI:txid146866

Radius of gyration: 14.43 Å; chains: 1; bounding box: 37×23×43 Å

pLDDT: mean 83.03, std 19.88, range [29.16, 97.88]

InterPro domains:
  IPR029054 dUTPase-like [PF00692] (21-93)
  IPR033704 dUTPase, trimeric [cd07557] (27-93)
  IPR036157 dUTPase-like superfamily [G3DSA:2.70.40.10] (3-93)
  IPR036157 dUTPase-like superfamily [SSF51283] (20-93)

Secondary structure (DSSP, 8-state):
--------------BTTB-------SS-EEEPTT-EEEEE--------TT--EE-----TTEEEEE-EE-TT--SPPEEEEEE-SSS-EEE--

Foldseek 3Di:
DPPPDDDDQDQPDPDVPDTHGDFAFPAKDKAAAQDKDKGFRQDFDADDQVDWWFDDDPDPQKDFPDGIHGNPDGDTDIGIIGGHDNGMDIGHD